Protein AF-A0A7C3Y073-F1 (afdb_monomer)

Structure (mmCIF, N/CA/C/O backbone):
data_AF-A0A7C3Y073-F1
#
_entry.id   AF-A0A7C3Y073-F1
#
loop_
_atom_site.group_PDB
_atom_site.id
_atom_site.type_symbol
_atom_site.label_atom_id
_atom_site.label_alt_id
_atom_site.label_comp_id
_atom_site.label_asym_id
_atom_site.label_entity_id
_atom_site.label_seq_id
_atom_site.pdbx_PDB_ins_code
_atom_site.Cartn_x
_atom_site.Cartn_y
_atom_site.Cartn_z
_atom_site.occupancy
_atom_site.B_iso_or_equiv
_atom_site.auth_seq_id
_atom_site.auth_comp_id
_atom_site.auth_asym_id
_atom_site.auth_atom_id
_atom_site.pdbx_PDB_model_num
ATOM 1 N N . MET A 1 1 ? 34.572 8.487 -66.839 1.00 44.69 1 MET A N 1
ATOM 2 C CA . MET A 1 1 ? 33.104 8.587 -66.979 1.00 44.69 1 MET A CA 1
ATOM 3 C C . MET A 1 1 ? 32.495 8.376 -65.604 1.00 44.69 1 MET A C 1
ATOM 5 O O . MET A 1 1 ? 32.329 7.238 -65.191 1.00 44.69 1 MET A O 1
ATOM 9 N N . GLY A 1 2 ? 32.302 9.459 -64.847 1.00 49.12 2 GLY A N 1
ATOM 10 C CA . GLY A 1 2 ? 31.655 9.394 -63.535 1.00 49.12 2 GLY A CA 1
ATOM 11 C C . GLY A 1 2 ? 30.155 9.231 -63.735 1.00 49.12 2 GLY A C 1
ATOM 12 O O . GLY A 1 2 ? 29.540 10.085 -64.368 1.00 49.12 2 GLY A O 1
ATOM 13 N N . GLY A 1 3 ? 29.597 8.110 -63.279 1.00 56.47 3 GLY A N 1
ATOM 14 C CA . GLY A 1 3 ? 28.157 7.874 -63.319 1.00 56.47 3 GLY A CA 1
ATOM 15 C C . GLY A 1 3 ? 27.442 8.903 -62.450 1.00 56.47 3 GLY A C 1
ATOM 16 O O . GLY A 1 3 ? 27.809 9.093 -61.291 1.00 56.47 3 GLY A O 1
ATOM 17 N N . PHE A 1 4 ? 26.455 9.588 -63.023 1.00 59.34 4 PHE A N 1
A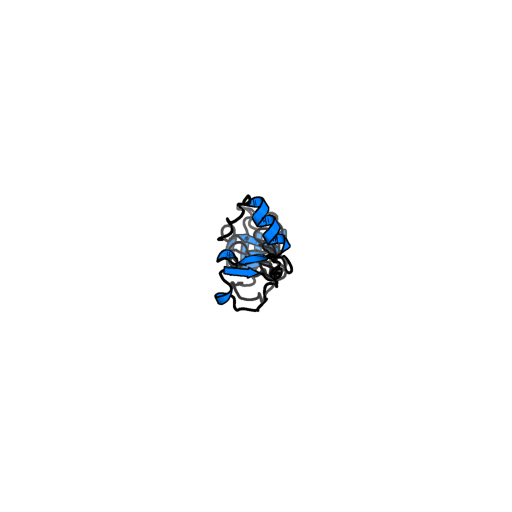TOM 18 C CA . PHE A 1 4 ? 25.535 10.411 -62.249 1.00 59.34 4 PHE A CA 1
ATOM 19 C C . PHE A 1 4 ? 24.793 9.507 -61.260 1.00 59.34 4 PHE A C 1
ATOM 21 O O . PHE A 1 4 ? 24.322 8.435 -61.634 1.00 59.34 4 PHE A O 1
ATOM 28 N N . LEU A 1 5 ? 24.724 9.924 -59.997 1.00 76.06 5 LEU A N 1
ATOM 29 C CA . LEU A 1 5 ? 23.909 9.247 -58.994 1.00 76.06 5 LEU A CA 1
ATOM 30 C C . LEU A 1 5 ? 22.434 9.396 -59.384 1.00 76.06 5 LEU A C 1
ATOM 32 O O . LEU A 1 5 ? 21.978 10.504 -59.669 1.00 76.06 5 LEU A O 1
ATOM 36 N N . GLU A 1 6 ? 21.706 8.282 -59.404 1.00 79.19 6 GLU A N 1
ATOM 37 C CA . GLU A 1 6 ? 20.264 8.272 -59.632 1.00 79.19 6 GLU A CA 1
ATOM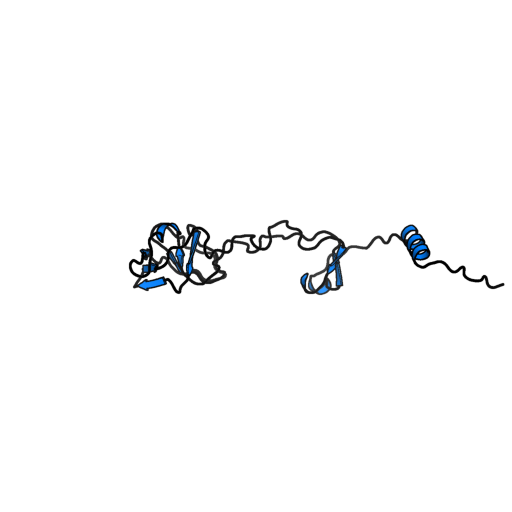 38 C C . GLU A 1 6 ? 19.563 8.803 -58.374 1.00 79.19 6 GLU A C 1
ATOM 40 O O . GLU A 1 6 ? 19.791 8.314 -57.264 1.00 79.19 6 GLU A O 1
ATOM 45 N N . VAL A 1 7 ? 18.764 9.859 -58.527 1.00 84.81 7 VAL A N 1
ATOM 46 C CA . VAL A 1 7 ? 18.056 10.487 -57.407 1.00 84.81 7 VAL A CA 1
ATOM 47 C C . VAL A 1 7 ? 16.739 9.752 -57.198 1.00 84.81 7 VAL A C 1
ATOM 49 O O . VAL A 1 7 ? 15.894 9.734 -58.088 1.00 84.81 7 VAL A O 1
ATOM 52 N N . VAL A 1 8 ? 16.561 9.182 -56.009 1.00 87.25 8 VAL A N 1
ATOM 53 C CA . VAL A 1 8 ? 15.325 8.509 -55.591 1.00 87.25 8 VAL A CA 1
ATOM 54 C C . VAL A 1 8 ? 14.570 9.344 -54.561 1.00 87.25 8 VAL A C 1
ATOM 56 O O . VAL A 1 8 ? 15.160 10.128 -53.813 1.00 87.25 8 VAL A O 1
ATOM 59 N N . GLU A 1 9 ? 13.252 9.168 -54.509 1.00 92.31 9 GLU A N 1
ATOM 60 C CA . GLU A 1 9 ? 12.404 9.799 -53.497 1.00 92.31 9 GLU A CA 1
ATOM 61 C C . GLU A 1 9 ? 12.692 9.192 -52.108 1.00 92.31 9 GLU A C 1
ATOM 63 O O . GLU A 1 9 ? 13.035 8.012 -51.982 1.00 92.31 9 GLU A O 1
ATOM 68 N N . LEU A 1 10 ? 12.571 9.986 -51.041 1.00 89.50 10 LEU A N 1
ATOM 69 C CA . LEU A 1 10 ? 12.950 9.571 -49.686 1.00 89.50 10 LEU A CA 1
ATOM 70 C C . LEU A 1 10 ? 12.174 8.328 -49.214 1.00 89.50 10 LEU A C 1
ATOM 72 O O . LEU A 1 10 ? 12.740 7.451 -48.557 1.00 89.50 10 LEU A O 1
ATOM 76 N N . GLY A 1 11 ? 10.889 8.223 -49.552 1.00 89.69 11 GLY A N 1
ATOM 77 C CA . GLY A 1 11 ? 10.058 7.060 -49.248 1.00 89.69 11 GLY A CA 1
ATOM 78 C C . GLY A 1 11 ? 10.440 5.810 -50.045 1.00 89.69 11 GLY A C 1
ATOM 79 O O . GLY A 1 11 ? 10.302 4.690 -49.544 1.00 89.69 11 GLY A O 1
ATOM 80 N N . GLU A 1 12 ? 10.949 5.966 -51.266 1.00 89.31 12 GLU A N 1
ATOM 81 C CA . GLU A 1 12 ? 11.513 4.867 -52.057 1.00 89.31 12 GLU A CA 1
ATOM 82 C C . GLU A 1 12 ? 12.836 4.372 -51.462 1.00 89.31 12 GLU A C 1
ATOM 84 O O . GLU A 1 12 ? 12.966 3.180 -51.172 1.00 89.31 12 GLU A O 1
ATOM 89 N N . MET A 1 13 ? 13.756 5.291 -51.152 1.00 87.25 13 MET A N 1
ATOM 90 C CA . MET A 1 13 ? 15.010 4.982 -50.456 1.00 87.25 13 MET A CA 1
ATOM 91 C C . MET A 1 13 ? 14.754 4.240 -49.139 1.00 87.25 13 MET A C 1
ATOM 93 O O . MET A 1 13 ? 15.399 3.230 -48.851 1.00 87.25 13 MET A O 1
ATOM 97 N N . ARG A 1 14 ? 13.795 4.713 -48.333 1.00 87.06 14 ARG A N 1
ATOM 98 C CA . ARG A 1 14 ? 13.471 4.105 -47.038 1.00 87.06 14 ARG A CA 1
ATOM 99 C C . ARG A 1 14 ? 12.973 2.667 -47.184 1.00 87.06 14 ARG A C 1
ATOM 101 O O . ARG A 1 14 ? 13.440 1.798 -46.454 1.00 87.06 14 ARG A O 1
ATOM 108 N N . ARG A 1 15 ? 12.078 2.399 -48.141 1.00 87.31 15 ARG A N 1
ATOM 109 C CA . ARG A 1 15 ? 11.571 1.040 -48.406 1.00 87.31 15 ARG A CA 1
ATOM 110 C C . ARG A 1 15 ? 12.672 0.103 -48.891 1.00 87.31 15 ARG A C 1
ATOM 112 O O . ARG A 1 15 ? 12.740 -1.036 -48.434 1.00 87.31 15 ARG A O 1
ATOM 119 N N . ALA A 1 16 ? 13.550 0.584 -49.771 1.00 86.62 16 ALA A N 1
ATOM 120 C CA . ALA A 1 16 ? 14.701 -0.188 -50.228 1.00 86.62 16 ALA A CA 1
ATOM 121 C C . ALA A 1 16 ? 15.632 -0.551 -49.055 1.00 86.62 16 ALA A C 1
ATOM 123 O O . ALA A 1 16 ? 16.019 -1.710 -48.908 1.00 86.62 16 ALA A O 1
ATOM 124 N N . LEU A 1 17 ? 15.925 0.406 -48.167 1.00 86.94 17 LEU A N 1
ATOM 125 C CA . LEU A 1 17 ? 16.748 0.171 -46.977 1.00 86.94 17 LEU A CA 1
ATOM 126 C C . LEU A 1 17 ? 16.098 -0.795 -45.979 1.00 86.94 17 LEU A C 1
ATOM 128 O O . LEU A 1 17 ? 16.776 -1.693 -45.486 1.00 86.94 17 LEU A O 1
ATOM 132 N N . GLU A 1 18 ? 14.798 -0.663 -45.710 1.00 85.38 18 GLU A N 1
ATOM 133 C CA . GLU A 1 18 ? 14.056 -1.578 -44.827 1.00 85.38 18 GLU A CA 1
ATOM 134 C C . GLU A 1 18 ? 14.021 -3.019 -45.379 1.00 85.38 18 GLU A C 1
ATOM 136 O O . GLU A 1 18 ? 14.014 -3.986 -44.612 1.00 85.38 18 GLU A O 1
ATOM 141 N N . GLY A 1 19 ? 14.051 -3.180 -46.708 1.00 83.75 19 GLY A N 1
ATOM 142 C CA . GLY A 1 19 ? 14.155 -4.481 -47.373 1.00 83.75 19 GLY A CA 1
ATOM 143 C C . GLY A 1 19 ? 15.547 -5.121 -47.292 1.00 83.75 19 GLY A C 1
ATOM 144 O O . GLY A 1 19 ? 15.648 -6.346 -47.221 1.00 83.75 19 GLY A O 1
ATOM 145 N N . LEU A 1 20 ? 16.607 -4.307 -47.270 1.00 87.31 20 LEU A N 1
ATOM 146 C CA . LEU A 1 20 ? 18.006 -4.754 -47.321 1.00 87.31 20 LEU A CA 1
ATOM 147 C C . LEU A 1 20 ? 18.656 -4.909 -45.940 1.00 87.31 20 LEU A C 1
ATOM 149 O O . LEU A 1 20 ? 19.562 -5.725 -45.773 1.00 87.31 20 LEU A O 1
ATOM 153 N N . TRP A 1 21 ? 18.216 -4.136 -44.946 1.00 82.50 21 TRP A N 1
ATOM 154 C CA . TRP A 1 21 ? 18.864 -4.055 -43.640 1.00 82.50 21 TRP A CA 1
ATOM 155 C C . TRP A 1 21 ? 17.918 -4.461 -42.508 1.00 82.50 21 TRP A C 1
ATOM 157 O O . TRP A 1 21 ? 17.026 -3.714 -42.107 1.00 82.50 21 TRP A O 1
ATOM 167 N N . ARG A 1 22 ? 18.153 -5.651 -41.940 1.00 80.06 22 ARG A N 1
ATOM 168 C CA . ARG A 1 22 ? 17.448 -6.163 -40.754 1.00 80.06 22 ARG A CA 1
ATOM 169 C C . ARG A 1 22 ? 18.434 -6.321 -39.597 1.00 80.06 22 ARG A C 1
ATOM 171 O O . ARG A 1 22 ? 19.025 -7.391 -39.449 1.00 80.06 22 ARG A O 1
ATOM 178 N N . PRO A 1 23 ? 18.662 -5.273 -38.791 1.00 78.06 23 PRO A N 1
ATOM 179 C CA . PRO A 1 23 ? 19.606 -5.365 -37.693 1.00 78.06 23 PRO A CA 1
ATOM 180 C C . PRO A 1 23 ? 19.063 -6.344 -36.651 1.00 78.06 23 PRO A C 1
ATOM 182 O O . PRO A 1 23 ? 17.917 -6.231 -36.222 1.00 78.06 23 PRO A O 1
ATOM 185 N N . VAL A 1 24 ? 19.897 -7.295 -36.232 1.00 81.56 24 VAL A N 1
ATOM 186 C CA . VAL A 1 24 ? 19.616 -8.149 -35.074 1.00 81.56 24 VAL A CA 1
ATOM 187 C C . VAL A 1 24 ? 20.281 -7.485 -33.870 1.00 81.56 24 VAL A C 1
ATOM 189 O O . VAL A 1 24 ? 21.507 -7.566 -33.737 1.00 81.56 24 VAL A O 1
ATOM 192 N N . PRO A 1 25 ? 19.528 -6.762 -33.023 1.00 82.69 25 PRO A N 1
ATOM 193 C CA . PRO A 1 25 ? 20.118 -6.091 -31.878 1.00 82.69 25 PRO A CA 1
ATOM 194 C C . PRO A 1 25 ? 20.694 -7.133 -30.920 1.00 82.69 25 PRO A C 1
ATOM 196 O O . PRO A 1 25 ? 20.045 -8.122 -30.577 1.00 82.69 25 PRO A O 1
ATOM 199 N N . ARG A 1 26 ? 21.931 -6.908 -30.476 1.00 89.12 26 ARG A N 1
ATOM 200 C CA . ARG A 1 26 ? 22.512 -7.696 -29.388 1.00 89.12 26 ARG A CA 1
ATOM 201 C C . ARG A 1 26 ? 21.836 -7.300 -28.083 1.00 89.12 26 ARG A C 1
ATOM 203 O O . ARG A 1 26 ? 21.628 -6.118 -27.823 1.00 89.12 26 ARG A O 1
ATOM 210 N N . THR A 1 27 ? 21.532 -8.290 -27.257 1.00 94.38 27 THR A N 1
ATOM 211 C CA . THR A 1 27 ? 20.962 -8.086 -25.925 1.00 94.38 27 THR A CA 1
ATOM 212 C C . THR A 1 27 ? 22.037 -8.289 -24.869 1.00 94.38 27 THR A C 1
ATOM 214 O O . THR A 1 27 ? 22.828 -9.227 -24.967 1.00 94.38 27 THR A O 1
ATOM 217 N N . CYS A 1 28 ? 22.038 -7.456 -23.839 1.00 93.56 28 CYS A N 1
ATOM 218 C CA . CYS A 1 28 ? 22.859 -7.637 -22.650 1.00 93.56 28 CYS A CA 1
ATOM 219 C C . CYS A 1 28 ? 22.033 -7.333 -21.399 1.00 93.56 28 CYS A C 1
ATOM 221 O O . CYS A 1 28 ? 21.049 -6.593 -21.456 1.00 93.56 28 CYS A O 1
ATOM 223 N N . GLU A 1 29 ? 22.436 -7.914 -20.272 1.00 95.75 29 GLU A N 1
ATOM 224 C CA . GLU A 1 29 ? 21.953 -7.492 -18.962 1.00 95.75 29 GLU A CA 1
ATOM 225 C C . GLU A 1 29 ? 22.880 -6.402 -18.427 1.00 95.75 29 GLU A C 1
ATOM 227 O O . GLU A 1 29 ? 24.104 -6.502 -18.519 1.00 95.75 29 GLU A O 1
ATOM 232 N N . VAL A 1 30 ? 22.284 -5.340 -17.897 1.00 95.31 30 VAL A N 1
ATOM 233 C CA . VAL A 1 30 ? 22.995 -4.195 -17.332 1.00 95.31 30 VAL A CA 1
ATOM 234 C C . VAL A 1 30 ? 22.372 -3.828 -15.991 1.00 95.31 30 VAL A C 1
ATOM 236 O O . VAL A 1 30 ? 21.188 -4.077 -15.759 1.00 95.31 30 VAL A O 1
ATOM 239 N N . ASN A 1 31 ? 23.153 -3.197 -15.116 1.00 95.62 31 ASN A N 1
ATOM 240 C CA . ASN A 1 31 ? 22.609 -2.567 -13.914 1.00 95.62 31 ASN 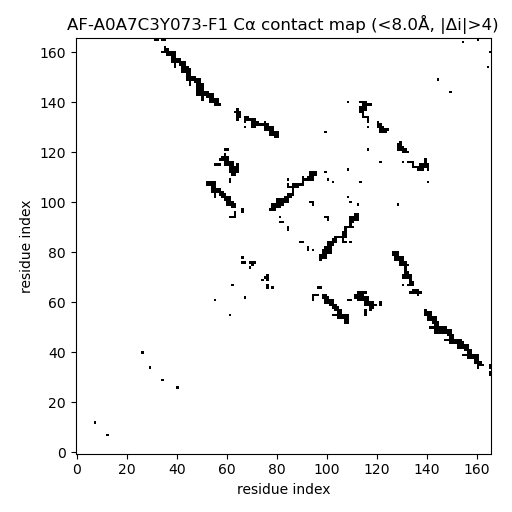A CA 1
ATOM 241 C C . ASN A 1 31 ? 21.716 -1.376 -14.292 1.00 95.62 31 ASN A C 1
ATOM 243 O O . ASN A 1 31 ? 21.948 -0.726 -15.313 1.00 95.62 31 ASN A O 1
ATOM 247 N N . LEU A 1 32 ? 20.753 -1.038 -13.428 1.00 94.19 32 LEU A N 1
ATOM 248 C CA . LEU A 1 32 ? 19.832 0.094 -13.621 1.00 94.19 32 LEU A CA 1
ATOM 249 C C . LEU A 1 32 ? 20.564 1.405 -13.957 1.00 94.19 32 LEU A C 1
ATOM 251 O O . LEU A 1 32 ? 20.146 2.112 -14.870 1.00 94.19 32 LEU A O 1
ATOM 255 N N . GLN A 1 33 ? 21.707 1.692 -13.315 1.00 93.94 33 GLN A N 1
ATOM 256 C CA . GLN A 1 33 ? 22.473 2.914 -13.605 1.00 93.94 33 GLN A CA 1
ATOM 257 C C . GLN A 1 33 ? 23.010 2.977 -15.047 1.00 93.94 33 GLN A C 1
ATOM 259 O O . GLN A 1 33 ? 23.199 4.065 -15.579 1.00 93.94 33 GLN A O 1
ATOM 264 N N . GLY A 1 34 ? 23.256 1.827 -15.682 1.00 95.38 34 GLY A N 1
ATOM 265 C CA . GLY A 1 34 ? 23.746 1.733 -17.060 1.00 95.38 34 GLY A CA 1
ATOM 266 C C . GLY A 1 34 ? 22.641 1.567 -18.104 1.00 95.38 34 GLY A C 1
ATOM 267 O O . GLY A 1 34 ? 22.943 1.435 -19.287 1.00 95.38 34 GLY A O 1
ATOM 268 N N . ALA A 1 35 ? 21.374 1.532 -17.687 1.00 95.88 35 ALA A N 1
ATOM 269 C CA . ALA A 1 35 ? 20.256 1.234 -18.574 1.00 95.88 35 ALA A CA 1
ATOM 270 C C . ALA A 1 35 ? 19.650 2.480 -19.246 1.00 95.88 35 ALA A C 1
ATOM 272 O O . ALA A 1 35 ? 18.940 2.352 -20.244 1.00 95.88 35 ALA A O 1
ATOM 273 N N . LEU A 1 36 ? 19.931 3.686 -18.739 1.00 97.12 36 LEU A N 1
ATOM 274 C CA . LEU A 1 36 ? 19.392 4.933 -19.285 1.00 97.12 36 LEU A CA 1
ATOM 275 C C . LEU A 1 36 ? 19.771 5.106 -20.767 1.00 97.12 36 LEU A C 1
ATOM 277 O O . LEU A 1 36 ? 20.939 5.061 -21.141 1.00 97.12 36 LEU A O 1
ATOM 281 N N . GLY A 1 37 ? 18.771 5.330 -21.618 1.00 95.94 37 GLY A N 1
ATOM 282 C CA . GLY A 1 37 ? 18.941 5.499 -23.060 1.00 95.94 37 GLY A CA 1
ATOM 283 C C . GLY A 1 37 ? 19.013 4.195 -23.861 1.00 95.94 37 GLY A C 1
ATOM 284 O O . GLY A 1 37 ? 18.863 4.259 -25.084 1.00 95.94 37 GLY A O 1
ATOM 285 N N . LEU A 1 38 ? 19.178 3.034 -23.212 1.00 96.38 38 LEU A N 1
ATOM 286 C CA . LEU A 1 38 ? 19.084 1.725 -23.867 1.00 96.38 38 LEU A CA 1
ATOM 287 C C . LEU A 1 38 ? 17.632 1.385 -24.219 1.00 96.38 38 LEU A C 1
ATOM 289 O O . LEU A 1 38 ? 16.695 2.058 -23.804 1.00 96.38 38 LEU A O 1
ATOM 293 N N . THR A 1 39 ? 17.437 0.326 -25.001 1.00 96.38 39 THR A N 1
ATOM 294 C CA . THR A 1 39 ? 16.107 -0.168 -25.380 1.00 96.38 39 THR A CA 1
ATOM 295 C C . THR A 1 39 ? 15.821 -1.492 -24.683 1.00 96.38 39 THR A C 1
ATOM 297 O O . THR A 1 39 ? 16.661 -2.390 -24.697 1.00 96.38 39 THR A O 1
ATOM 300 N N . ALA A 1 40 ? 14.637 -1.629 -24.084 1.00 96.69 40 ALA A N 1
ATOM 301 C CA . ALA A 1 40 ? 14.212 -2.858 -23.426 1.00 96.69 40 ALA A CA 1
ATOM 302 C C . ALA A 1 40 ? 14.175 -4.021 -24.431 1.00 96.69 40 ALA A C 1
ATOM 304 O O . ALA A 1 40 ? 13.415 -3.999 -25.398 1.00 96.69 40 ALA A O 1
ATOM 305 N N . ALA A 1 41 ? 14.981 -5.055 -24.190 1.00 95.88 41 ALA A N 1
ATOM 306 C CA . ALA A 1 41 ? 15.062 -6.222 -25.071 1.00 95.88 41 ALA A CA 1
ATOM 307 C C . ALA A 1 41 ? 13.817 -7.128 -25.001 1.00 95.88 41 ALA A C 1
ATOM 309 O O . ALA A 1 41 ? 13.535 -7.875 -25.933 1.00 95.88 41 ALA A O 1
ATOM 310 N N . ARG A 1 42 ? 13.081 -7.075 -23.887 1.00 95.12 42 ARG A N 1
ATOM 311 C CA . ARG A 1 42 ? 11.862 -7.849 -23.622 1.00 95.12 42 ARG A CA 1
ATOM 312 C C . ARG A 1 42 ? 10.925 -7.055 -22.719 1.00 95.12 42 ARG A C 1
ATOM 314 O O . ARG A 1 42 ? 11.349 -6.071 -22.114 1.00 95.12 42 ARG A O 1
ATOM 321 N N . ASP A 1 43 ? 9.694 -7.532 -22.579 1.00 97.75 43 ASP A N 1
ATOM 322 C CA . ASP A 1 43 ? 8.763 -7.008 -21.583 1.00 97.75 43 ASP A CA 1
ATOM 323 C C . ASP A 1 43 ? 9.335 -7.172 -20.168 1.00 97.75 43 ASP A C 1
ATOM 325 O O . ASP A 1 43 ? 9.714 -8.273 -19.752 1.00 97.75 43 ASP A O 1
ATOM 329 N N . ILE A 1 44 ? 9.367 -6.075 -19.417 1.00 96.69 44 ILE A N 1
ATOM 330 C CA . ILE A 1 44 ? 9.738 -6.044 -18.004 1.00 96.69 44 ILE A CA 1
ATOM 331 C C . ILE A 1 44 ? 8.449 -6.103 -17.196 1.00 96.69 44 ILE A C 1
ATOM 333 O O . ILE A 1 44 ? 7.588 -5.234 -17.323 1.00 96.69 44 ILE A O 1
ATOM 337 N N . LYS A 1 45 ? 8.311 -7.140 -16.369 1.00 97.69 45 LYS A N 1
ATOM 338 C CA . LYS A 1 45 ? 7.116 -7.380 -15.555 1.00 97.69 45 LYS A CA 1
ATOM 339 C C . LYS A 1 45 ? 7.359 -7.037 -14.092 1.00 97.69 45 LYS A C 1
ATOM 341 O O . LYS A 1 45 ? 8.455 -7.259 -13.581 1.00 97.69 45 LYS A O 1
ATOM 346 N N . ALA A 1 46 ? 6.324 -6.567 -13.407 1.00 97.81 46 ALA A N 1
ATOM 347 C CA . ALA A 1 46 ? 6.369 -6.275 -11.983 1.00 97.81 46 ALA A CA 1
ATOM 348 C C . ALA A 1 46 ? 6.643 -7.556 -11.168 1.00 97.81 46 ALA A C 1
ATOM 350 O O . ALA A 1 46 ? 5.868 -8.516 -11.259 1.00 97.81 46 ALA A O 1
ATOM 351 N N . PRO A 1 47 ? 7.710 -7.611 -10.350 1.00 96.94 47 PRO A N 1
ATOM 352 C CA . PRO A 1 47 ? 8.027 -8.810 -9.570 1.00 96.94 47 PRO A CA 1
ATOM 353 C C . PRO A 1 47 ? 7.120 -8.978 -8.339 1.00 96.94 47 PRO A C 1
ATOM 355 O O . PRO A 1 47 ? 6.991 -10.086 -7.807 1.00 96.94 47 PRO A O 1
ATOM 358 N N . ILE A 1 48 ? 6.484 -7.892 -7.895 1.00 97.44 48 ILE A N 1
ATOM 359 C CA . ILE A 1 48 ? 5.634 -7.803 -6.704 1.00 97.44 48 ILE A CA 1
ATOM 360 C C . ILE A 1 48 ? 4.418 -6.916 -6.983 1.00 97.44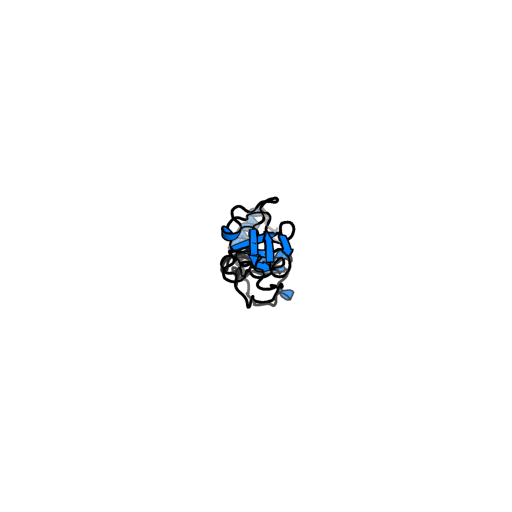 48 ILE A C 1
ATOM 362 O O . ILE A 1 48 ? 4.390 -6.188 -7.971 1.00 97.44 48 ILE A O 1
ATOM 366 N N . ASP A 1 49 ? 3.432 -6.969 -6.091 1.00 98.19 49 ASP A N 1
ATOM 367 C CA . ASP A 1 49 ? 2.352 -5.985 -6.056 1.00 98.19 49 ASP A CA 1
ATOM 368 C C . ASP A 1 49 ? 2.845 -4.663 -5.449 1.00 98.19 49 ASP A C 1
ATOM 370 O O . ASP A 1 49 ? 3.663 -4.671 -4.523 1.00 98.19 49 ASP A O 1
ATOM 374 N N . LEU A 1 50 ? 2.290 -3.544 -5.910 1.00 96.69 50 LEU A N 1
ATOM 375 C CA . LEU A 1 50 ? 2.482 -2.220 -5.330 1.00 96.69 50 LEU A CA 1
ATOM 376 C C . LEU A 1 50 ? 1.118 -1.603 -4.956 1.00 96.69 50 LEU A C 1
ATOM 378 O O . LEU A 1 50 ? 0.253 -1.484 -5.825 1.00 96.69 50 LEU A O 1
ATOM 382 N N . PRO A 1 51 ? 0.892 -1.241 -3.680 1.00 96.38 51 PRO A N 1
ATOM 383 C CA . PRO A 1 51 ? 1.707 -1.611 -2.520 1.00 96.38 51 PRO A CA 1
ATOM 384 C C . PRO A 1 51 ? 1.722 -3.142 -2.289 1.00 96.38 51 PRO A C 1
ATOM 386 O O . PRO A 1 51 ? 0.780 -3.833 -2.682 1.00 96.38 51 PRO A O 1
ATOM 389 N N . PRO A 1 52 ? 2.744 -3.699 -1.609 1.00 96.06 52 PRO A N 1
ATOM 390 C CA . PRO A 1 52 ? 2.886 -5.151 -1.412 1.00 96.06 52 PRO A CA 1
ATOM 391 C C . PRO A 1 52 ? 1.939 -5.743 -0.353 1.00 96.06 52 PRO A C 1
ATOM 393 O O . PRO A 1 52 ? 1.845 -6.961 -0.192 1.00 96.06 52 PRO A O 1
ATOM 396 N N . PHE A 1 53 ? 1.230 -4.898 0.391 1.00 96.25 53 PHE A N 1
ATOM 397 C CA . PHE A 1 53 ? 0.248 -5.268 1.407 1.00 96.25 53 PHE A CA 1
ATOM 398 C C . PHE A 1 53 ? -0.790 -4.154 1.557 1.00 96.25 53 PHE A C 1
ATOM 400 O O . PHE A 1 53 ? -0.551 -3.020 1.144 1.00 96.25 53 PHE A O 1
ATOM 407 N N . ASN A 1 54 ? -1.923 -4.470 2.188 1.00 97.62 54 ASN A N 1
ATOM 408 C CA . ASN A 1 54 ? -2.892 -3.452 2.584 1.00 97.62 54 ASN A CA 1
ATOM 409 C C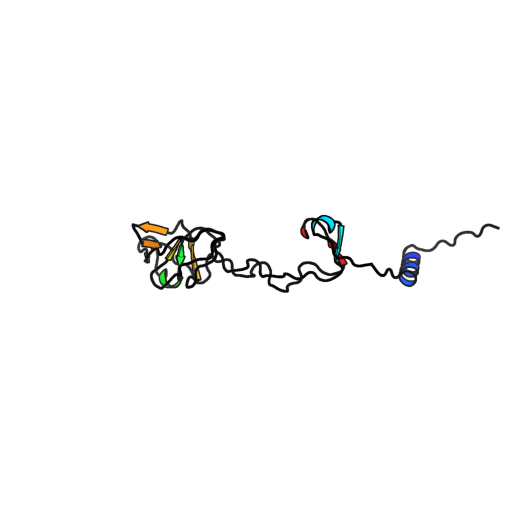 . ASN A 1 54 ? -2.242 -2.518 3.609 1.00 97.62 54 ASN A C 1
ATOM 411 O O . ASN A 1 54 ? -1.697 -2.993 4.612 1.00 97.62 54 ASN A O 1
ATOM 415 N N . ARG A 1 55 ? -2.301 -1.211 3.366 1.00 97.06 55 ARG A N 1
ATOM 416 C CA . ARG A 1 55 ? -1.703 -0.190 4.232 1.00 97.06 55 ARG A CA 1
ATOM 417 C C . ARG A 1 55 ? -2.702 0.908 4.566 1.00 97.06 55 ARG A C 1
ATOM 419 O O . ARG A 1 55 ? -3.616 1.162 3.784 1.00 97.06 55 ARG A O 1
ATOM 426 N N . ALA A 1 56 ? -2.506 1.559 5.704 1.00 97.94 56 ALA A N 1
ATOM 427 C CA . ALA A 1 56 ? -3.297 2.722 6.080 1.00 97.94 56 ALA A CA 1
ATOM 428 C C . ALA A 1 56 ? -3.060 3.875 5.091 1.00 97.94 56 ALA A C 1
ATOM 430 O O . ALA A 1 56 ? -1.911 4.179 4.747 1.00 97.94 56 ALA A O 1
ATOM 431 N N . ALA A 1 57 ? -4.143 4.501 4.632 1.00 97.69 57 ALA A N 1
ATOM 432 C CA . ALA A 1 57 ? -4.092 5.693 3.786 1.00 97.69 57 ALA A CA 1
ATOM 433 C C . ALA A 1 57 ? -3.904 6.983 4.604 1.00 97.69 57 ALA A C 1
ATOM 435 O O . ALA A 1 57 ? -3.396 7.962 4.067 1.00 97.69 57 ALA A O 1
ATOM 436 N N . TYR A 1 58 ? -4.270 6.955 5.890 1.00 97.94 58 TYR A N 1
ATOM 437 C CA . TYR A 1 58 ? -4.195 8.080 6.824 1.00 97.94 58 TYR A CA 1
ATOM 438 C C . TYR A 1 58 ? -3.693 7.631 8.200 1.00 97.94 58 TYR A C 1
ATOM 440 O O . TYR A 1 58 ? -3.726 6.442 8.529 1.00 97.94 58 TYR A O 1
ATOM 448 N N . ASP A 1 59 ? -3.270 8.598 9.011 1.00 98.06 59 ASP A N 1
ATOM 449 C CA . ASP A 1 59 ? -3.004 8.400 10.433 1.00 98.06 59 ASP A CA 1
ATOM 450 C C . ASP A 1 59 ? -4.322 8.222 11.193 1.00 98.06 59 ASP A C 1
ATOM 452 O O . ASP A 1 59 ? -5.294 8.944 10.959 1.00 98.06 59 ASP A O 1
ATOM 456 N N . GLY A 1 60 ? -4.357 7.284 12.137 1.00 98.00 60 GLY A N 1
ATOM 457 C CA . GLY A 1 60 ? -5.573 7.020 12.892 1.00 98.00 60 GLY A CA 1
ATOM 458 C C . GLY A 1 60 ? -5.551 5.712 13.661 1.00 98.00 60 GLY A C 1
ATOM 459 O O . GLY A 1 60 ? -4.518 5.298 14.191 1.00 98.00 60 GLY A O 1
ATOM 460 N N . ASP A 1 61 ? -6.705 5.057 13.720 1.00 98.44 61 ASP A N 1
ATOM 461 C CA . ASP A 1 61 ? -6.885 3.790 14.417 1.00 98.44 61 ASP A CA 1
ATOM 462 C C . ASP A 1 61 ? -7.453 2.732 13.463 1.00 98.44 61 ASP A C 1
ATOM 464 O O . ASP A 1 61 ? -8.515 2.901 12.863 1.00 98.44 61 ASP A O 1
ATOM 468 N N . ALA A 1 62 ? -6.720 1.628 13.311 1.00 98.44 62 ALA A N 1
ATOM 469 C CA . ALA A 1 62 ? -7.152 0.453 12.572 1.00 98.44 62 ALA A CA 1
ATOM 470 C C . ALA A 1 62 ? -8.218 -0.290 13.381 1.00 98.44 62 ALA A C 1
ATOM 472 O O . ALA A 1 62 ? -7.996 -0.654 14.543 1.00 98.44 62 ALA A O 1
ATOM 473 N N . VAL A 1 63 ? -9.360 -0.529 12.747 1.00 98.62 63 VAL A N 1
ATOM 474 C CA . VAL A 1 63 ? -10.571 -1.063 13.375 1.00 98.62 63 VAL A CA 1
ATOM 475 C C . VAL A 1 63 ? -11.178 -2.180 12.530 1.00 98.62 63 VAL A C 1
ATOM 477 O O . VAL A 1 63 ? -10.837 -2.361 11.359 1.00 98.62 63 VAL A O 1
ATOM 480 N N . LEU A 1 64 ? -12.109 -2.915 13.134 1.00 98.62 64 LEU A N 1
ATOM 481 C CA . LEU A 1 64 ? -13.181 -3.574 12.394 1.00 98.62 64 LEU A CA 1
ATOM 482 C C . LEU A 1 64 ? -14.266 -2.530 12.129 1.00 98.62 64 LEU A C 1
ATOM 484 O O . LEU A 1 64 ? -14.856 -2.016 13.075 1.00 98.62 64 LEU A O 1
ATOM 488 N N . ALA A 1 65 ? -14.554 -2.233 10.866 1.00 98.62 65 ALA A N 1
ATOM 489 C CA . ALA A 1 65 ? -15.510 -1.209 10.449 1.00 98.62 65 ALA A CA 1
ATOM 490 C C . ALA A 1 65 ? -16.866 -1.354 11.154 1.00 98.62 65 ALA A C 1
ATOM 492 O O . ALA A 1 65 ? -17.406 -0.382 11.680 1.00 98.62 65 ALA A O 1
ATOM 493 N N . ARG A 1 66 ? -17.365 -2.592 11.264 1.00 98.50 66 ARG A N 1
ATOM 494 C CA . ARG A 1 66 ? -18.635 -2.908 11.939 1.00 98.50 66 ARG A CA 1
ATOM 495 C C . ARG A 1 66 ? -18.696 -2.460 13.401 1.00 98.50 66 ARG A C 1
ATOM 497 O O . ARG A 1 66 ? -19.783 -2.193 13.897 1.00 98.50 66 ARG A O 1
ATOM 504 N N . ASP A 1 67 ? -17.553 -2.371 14.080 1.00 98.50 67 ASP A N 1
ATOM 505 C CA . ASP A 1 67 ? -17.494 -1.948 15.480 1.00 98.50 67 ASP A CA 1
ATOM 506 C C .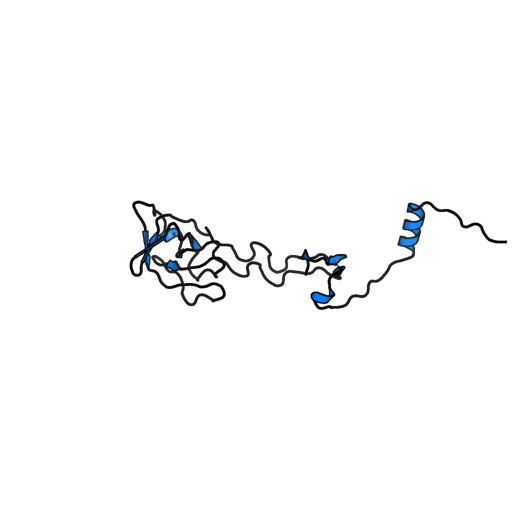 ASP A 1 67 ? -17.623 -0.423 15.611 1.00 98.50 67 ASP A C 1
ATOM 508 O O . ASP A 1 67 ? -17.741 0.084 16.717 1.00 98.50 67 ASP A O 1
ATOM 512 N N . THR A 1 68 ? -17.602 0.317 14.501 1.00 98.31 68 THR A N 1
ATOM 513 C CA . THR A 1 68 ? -17.808 1.773 14.473 1.00 98.31 68 THR A CA 1
ATOM 514 C C . THR A 1 68 ? -19.231 2.159 14.073 1.00 98.31 68 THR A C 1
ATOM 516 O O . THR A 1 68 ? -19.575 3.338 14.079 1.00 98.31 68 THR A O 1
ATOM 519 N N . PHE A 1 69 ? -20.076 1.194 13.701 1.00 98.06 69 PHE A N 1
ATOM 520 C CA . PHE A 1 69 ? -21.422 1.484 13.217 1.00 98.06 69 PHE A CA 1
ATOM 521 C C . PHE A 1 69 ? -22.276 2.120 14.317 1.00 98.06 69 PHE A C 1
ATOM 523 O O . PHE A 1 69 ? -22.349 1.617 15.436 1.00 98.06 69 PHE A O 1
ATOM 530 N N . GLY A 1 70 ? -22.925 3.235 13.978 1.00 95.94 70 GLY A N 1
ATOM 531 C CA . GLY A 1 70 ? -23.683 4.049 14.928 1.00 95.94 70 GLY A CA 1
ATOM 532 C C . GLY A 1 70 ? -22.846 5.060 15.718 1.00 95.94 70 GLY A C 1
ATOM 533 O O . GLY A 1 70 ? -23.418 5.762 16.541 1.00 95.94 70 GLY A O 1
ATOM 534 N N . ALA A 1 71 ? -21.533 5.154 15.477 1.00 97.00 71 ALA A N 1
ATOM 535 C CA . ALA A 1 71 ? -20.710 6.219 16.041 1.00 97.00 71 ALA A CA 1
ATOM 536 C C . ALA A 1 71 ? -21.037 7.577 15.404 1.00 97.00 71 ALA A C 1
ATOM 538 O O . ALA A 1 71 ? -20.987 7.720 14.178 1.00 97.00 71 ALA A O 1
ATOM 539 N N . ASP A 1 72 ? -21.282 8.569 16.255 1.00 95.56 72 ASP A N 1
ATOM 540 C CA . ASP A 1 72 ? -21.398 9.984 15.903 1.00 95.56 72 ASP A CA 1
ATOM 541 C C . ASP A 1 72 ? -20.711 10.867 16.973 1.00 95.56 72 ASP A C 1
ATOM 543 O O . ASP A 1 72 ? -20.161 10.359 17.957 1.00 95.56 72 ASP A O 1
ATOM 547 N N . GLU A 1 73 ? -20.701 12.188 16.771 1.00 94.00 73 GLU A N 1
ATOM 548 C CA . GLU A 1 73 ? -20.046 13.142 17.681 1.00 94.00 73 GLU A CA 1
ATOM 549 C C . GLU A 1 73 ? -20.634 13.139 19.103 1.00 94.00 73 GLU A C 1
ATOM 551 O O . GLU A 1 73 ? -19.889 13.301 20.072 1.00 94.00 73 GLU A O 1
ATOM 556 N N . GLU A 1 74 ? -21.945 12.935 19.250 1.00 95.88 74 GLU A N 1
ATOM 557 C CA . GLU A 1 74 ? -22.632 12.925 20.547 1.00 95.88 74 GLU A CA 1
ATOM 558 C C . GLU A 1 74 ? -22.599 11.537 21.202 1.00 95.88 74 GLU A C 1
ATOM 560 O O . GLU A 1 74 ? -22.602 11.416 22.432 1.00 95.88 74 GLU A O 1
ATOM 565 N N . LYS A 1 75 ? -22.543 10.477 20.388 1.00 96.25 75 LYS A N 1
ATOM 566 C CA . LYS A 1 75 ? -22.557 9.068 20.797 1.00 96.25 75 LYS A CA 1
ATOM 567 C C . LYS A 1 75 ? -21.333 8.333 20.245 1.00 96.25 75 LYS A C 1
ATOM 569 O O . LYS A 1 75 ? -21.459 7.484 19.358 1.00 96.25 75 LYS A O 1
ATOM 574 N N . PRO A 1 76 ? -20.132 8.601 20.790 1.00 97.56 76 PRO A N 1
ATOM 575 C CA . PRO A 1 76 ? -18.939 7.894 20.365 1.00 97.56 76 PRO A CA 1
ATOM 576 C C . PRO A 1 76 ? -18.985 6.423 20.771 1.00 97.56 76 PRO A C 1
ATOM 578 O O . PRO A 1 76 ? -19.347 6.079 21.903 1.00 97.56 76 PRO A O 1
ATOM 581 N N . VAL A 1 77 ? -18.504 5.553 19.887 1.00 98.12 77 VAL A N 1
ATOM 582 C CA . VAL A 1 77 ? -18.244 4.154 20.233 1.00 98.12 77 VAL A CA 1
ATOM 583 C C . VAL A 1 77 ? -16.875 4.040 20.896 1.00 98.12 77 VAL A C 1
ATOM 585 O O . VAL A 1 77 ? -15.918 4.712 20.514 1.00 98.12 77 VAL A O 1
ATOM 588 N N . ARG A 1 78 ? -16.773 3.182 21.914 1.00 98.19 78 ARG A N 1
ATOM 589 C CA . ARG A 1 78 ? -15.524 2.933 22.640 1.00 98.19 78 ARG A CA 1
ATOM 590 C C . ARG A 1 78 ? -14.862 1.663 22.142 1.00 98.19 78 ARG A C 1
ATOM 592 O O . ARG A 1 78 ? -15.478 0.601 22.165 1.00 98.19 78 ARG A O 1
ATOM 599 N N . LEU A 1 79 ? -13.593 1.763 21.762 1.00 98.44 79 LEU A N 1
ATOM 600 C CA . LEU A 1 79 ? -12.773 0.623 21.362 1.00 98.44 79 LEU A CA 1
ATOM 601 C C . LEU A 1 79 ? -11.534 0.532 22.244 1.00 98.44 79 LEU A C 1
ATOM 603 O O . LEU A 1 79 ? -10.848 1.524 22.478 1.00 98.44 79 LEU A O 1
ATOM 607 N N . LYS A 1 80 ? -11.191 -0.671 22.702 1.00 98.38 80 LYS A N 1
ATOM 608 C CA . LYS A 1 80 ? -9.980 -0.883 23.504 1.00 98.38 80 LYS A CA 1
ATOM 609 C C . LYS A 1 80 ? -8.723 -0.768 22.639 1.00 98.38 80 LYS A C 1
ATOM 611 O O . LYS A 1 80 ? -8.572 -1.527 21.679 1.00 98.38 80 LYS A O 1
ATOM 616 N N . LEU A 1 81 ? -7.788 0.100 23.022 1.00 97.56 81 LEU A N 1
ATOM 617 C CA . LEU A 1 81 ? -6.512 0.264 22.326 1.00 97.56 81 LEU A CA 1
ATOM 618 C C . LEU A 1 81 ? -5.578 -0.909 22.650 1.00 97.56 81 LEU A C 1
ATOM 620 O O . LEU A 1 81 ? -5.247 -1.172 23.806 1.00 97.56 81 LEU A O 1
ATOM 624 N N . ARG A 1 82 ? -5.165 -1.655 21.621 1.00 96.25 82 ARG A N 1
ATOM 625 C CA . ARG A 1 82 ? -4.306 -2.848 21.762 1.00 96.25 82 ARG A CA 1
ATOM 626 C C . ARG A 1 82 ? -2.818 -2.545 21.625 1.00 96.25 82 ARG A C 1
ATOM 628 O O . ARG A 1 82 ? -2.006 -3.371 22.034 1.00 96.25 82 ARG A O 1
ATOM 635 N N . GLY A 1 83 ? -2.470 -1.407 21.036 1.00 94.81 83 GLY A N 1
ATOM 636 C CA . GLY A 1 83 ? -1.095 -0.981 20.813 1.00 94.81 83 GLY A CA 1
ATOM 637 C C . GLY A 1 83 ? -0.965 -0.082 19.590 1.00 94.81 83 GLY A C 1
ATOM 638 O O . GLY A 1 83 ? -1.964 0.384 19.041 1.00 94.81 83 GLY A O 1
ATOM 639 N N . VAL A 1 84 ? 0.281 0.133 19.175 1.00 95.31 84 VAL A N 1
ATOM 640 C CA . VAL A 1 84 ? 0.664 1.047 18.093 1.00 95.31 84 VAL A CA 1
ATOM 641 C C . VAL A 1 84 ? 1.415 0.281 17.005 1.00 95.31 84 VAL A C 1
ATOM 643 O O . VAL A 1 84 ? 2.209 -0.615 17.299 1.00 95.31 84 VAL A O 1
ATOM 646 N N . ILE A 1 85 ? 1.162 0.631 15.747 1.00 95.31 85 ILE A N 1
ATOM 647 C CA . ILE A 1 85 ? 1.781 0.049 14.559 1.00 95.31 85 ILE A CA 1
ATOM 648 C C . ILE A 1 85 ? 2.487 1.161 13.788 1.00 95.31 85 ILE A C 1
ATOM 650 O O . ILE A 1 85 ? 1.847 2.019 13.178 1.00 95.31 85 ILE A O 1
ATOM 654 N N . SER A 1 86 ? 3.817 1.110 13.792 1.00 90.38 86 SER A N 1
ATOM 655 C CA . SER A 1 86 ? 4.659 2.056 13.061 1.00 90.38 86 SER A CA 1
ATOM 656 C C . SER A 1 86 ? 4.931 1.590 11.623 1.00 90.38 86 SER A C 1
ATOM 658 O O . SER A 1 86 ? 4.971 0.381 11.361 1.00 90.38 86 SER A O 1
ATOM 660 N N . PRO A 1 87 ? 5.183 2.519 10.682 1.00 90.75 87 PRO A N 1
ATOM 661 C CA . PRO A 1 87 ? 5.622 2.181 9.332 1.00 90.75 87 PRO A CA 1
ATOM 662 C C . PRO A 1 87 ? 6.902 1.336 9.338 1.00 90.75 87 PRO A C 1
ATOM 664 O O . PRO A 1 87 ? 7.746 1.459 10.223 1.00 90.75 87 PRO A O 1
ATOM 667 N N . GLY A 1 88 ? 7.039 0.446 8.354 1.00 89.50 88 GLY A N 1
ATOM 668 C CA . GLY A 1 88 ? 8.199 -0.446 8.221 1.00 89.50 88 GLY A CA 1
ATOM 669 C C . GLY A 1 88 ? 8.228 -1.642 9.183 1.00 89.50 88 GLY A C 1
ATOM 670 O O . GLY A 1 88 ? 9.019 -2.560 8.979 1.00 89.50 88 GLY A O 1
ATOM 671 N N . VAL A 1 89 ? 7.346 -1.697 10.188 1.00 88.25 89 VAL A N 1
ATOM 672 C CA . VAL A 1 89 ? 7.274 -2.806 11.149 1.00 88.25 89 VAL A CA 1
ATOM 673 C C . VAL A 1 89 ? 6.077 -3.701 10.834 1.00 88.25 89 VAL A C 1
ATOM 675 O O . VAL A 1 89 ? 4.956 -3.233 10.647 1.00 88.25 89 VAL A O 1
ATOM 678 N N . SER A 1 90 ? 6.293 -5.019 10.796 1.00 89.81 90 SER A N 1
ATOM 679 C CA . SER A 1 90 ? 5.174 -5.961 10.688 1.00 89.81 90 SER A CA 1
ATOM 680 C C . SER A 1 90 ? 4.371 -5.990 11.998 1.00 89.81 90 SER A C 1
ATOM 682 O O . SER A 1 90 ? 4.973 -6.174 13.062 1.00 89.81 90 SER A O 1
ATOM 684 N N . PRO A 1 91 ? 3.031 -5.847 11.953 1.00 90.75 91 PRO A N 1
ATOM 685 C CA . PRO A 1 91 ? 2.199 -5.878 13.150 1.00 90.75 91 PRO A CA 1
ATOM 686 C C . PRO A 1 91 ? 2.376 -7.191 13.922 1.00 90.75 91 PRO A C 1
ATOM 688 O O . PRO A 1 91 ? 2.197 -8.272 13.365 1.00 90.75 91 PRO A O 1
ATOM 691 N N . ARG A 1 92 ? 2.702 -7.098 15.217 1.00 90.94 92 ARG A N 1
ATOM 692 C CA . ARG A 1 92 ? 2.740 -8.254 16.142 1.00 90.94 92 ARG A CA 1
ATOM 693 C C . ARG A 1 92 ? 1.414 -8.468 16.874 1.00 90.94 92 ARG A C 1
ATOM 695 O O . ARG A 1 92 ? 1.247 -9.444 17.596 1.00 90.94 92 ARG A O 1
ATOM 702 N N . LEU A 1 93 ? 0.490 -7.528 16.705 1.00 92.62 93 LEU A N 1
ATOM 703 C CA . LEU A 1 93 ? -0.839 -7.524 17.292 1.00 92.62 93 LEU A CA 1
ATOM 704 C C . LEU A 1 93 ? -1.888 -7.551 16.180 1.00 92.62 93 LEU A C 1
ATOM 706 O O . LEU A 1 93 ? -1.650 -7.058 15.077 1.00 92.62 93 LEU A O 1
ATOM 710 N N . GLY A 1 94 ? -3.044 -8.127 16.493 1.00 93.75 94 GLY A N 1
ATOM 711 C CA . GLY A 1 94 ? -4.232 -8.099 15.649 1.00 93.75 94 GLY A CA 1
ATOM 712 C C . GLY A 1 94 ? -5.364 -7.325 16.308 1.00 93.75 94 GLY A C 1
ATOM 713 O O . GLY A 1 94 ? -5.395 -7.175 17.537 1.00 93.75 94 GLY A O 1
ATOM 714 N N . VAL A 1 95 ? -6.299 -6.879 15.480 1.00 97.62 95 VAL A N 1
ATOM 715 C CA . VAL A 1 95 ? -7.537 -6.223 15.898 1.00 97.62 95 VAL A CA 1
ATOM 716 C C . VAL A 1 95 ? -8.642 -7.278 15.984 1.00 97.62 95 VAL A C 1
ATOM 718 O O . VAL A 1 95 ? -8.803 -8.116 15.099 1.00 97.62 95 VAL A O 1
ATOM 721 N N . LYS A 1 96 ? -9.366 -7.279 17.102 1.00 97.50 96 LYS A N 1
ATOM 722 C CA . LYS A 1 96 ? -10.542 -8.120 17.377 1.00 97.50 96 LYS A CA 1
ATOM 723 C C . LYS A 1 96 ? -11.764 -7.232 17.617 1.00 97.50 96 LYS A C 1
ATOM 725 O O . LYS A 1 96 ? -11.607 -6.029 17.808 1.00 97.50 96 LYS A O 1
ATOM 730 N N . ALA A 1 97 ? -12.949 -7.837 17.665 1.00 98.00 97 ALA A N 1
ATOM 731 C CA . ALA A 1 97 ? -14.187 -7.117 17.954 1.00 98.00 97 ALA A CA 1
ATOM 732 C C . ALA A 1 97 ? -14.075 -6.272 19.244 1.00 98.00 97 ALA A C 1
ATOM 734 O O . ALA A 1 97 ? -13.573 -6.767 20.258 1.00 98.00 97 ALA A O 1
ATOM 735 N N . GLY A 1 98 ? -14.509 -5.013 19.191 1.00 97.94 98 GLY A N 1
ATOM 736 C CA . GLY A 1 98 ? -14.445 -4.040 20.287 1.00 97.94 98 GLY A CA 1
ATOM 737 C C . GLY A 1 98 ? -13.041 -3.495 20.577 1.00 97.94 98 GLY A C 1
ATOM 738 O O . GLY A 1 98 ? -12.797 -2.937 21.649 1.00 97.94 98 GLY A O 1
ATOM 739 N N . THR A 1 99 ? -12.081 -3.684 19.668 1.00 98.44 99 THR A N 1
ATOM 740 C CA . THR A 1 99 ? -10.694 -3.231 19.851 1.00 98.44 99 THR A CA 1
ATOM 741 C C . THR A 1 99 ? -10.191 -2.445 18.648 1.00 98.44 99 THR A C 1
ATOM 743 O O . THR A 1 99 ? -10.746 -2.537 17.557 1.00 98.44 99 THR A O 1
ATOM 746 N N . CYS A 1 100 ? -9.117 -1.689 18.842 1.00 98.38 100 CYS A N 1
ATOM 747 C CA . CYS A 1 100 ? -8.430 -0.971 17.778 1.00 98.38 100 CYS A CA 1
ATOM 748 C C . CYS A 1 100 ? -6.909 -1.016 17.972 1.00 98.38 100 CYS A C 1
ATOM 750 O O . CYS A 1 100 ? -6.400 -1.408 19.031 1.00 98.38 100 CYS A O 1
ATOM 752 N N . ALA A 1 101 ? -6.176 -0.618 16.938 1.00 97.81 101 ALA A N 1
ATOM 753 C CA . ALA A 1 101 ? -4.738 -0.408 17.001 1.00 97.81 101 ALA A CA 1
ATOM 754 C C . ALA A 1 101 ? -4.375 0.920 16.351 1.00 97.81 101 ALA A C 1
ATOM 756 O O . ALA A 1 101 ? -4.748 1.159 15.204 1.00 97.81 101 ALA A O 1
ATOM 757 N N . ARG A 1 102 ? -3.594 1.747 17.044 1.00 97.44 102 ARG A N 1
ATOM 758 C CA . ARG A 1 102 ? -3.117 2.999 16.468 1.00 97.44 102 ARG A CA 1
ATOM 759 C C . ARG A 1 102 ? -2.190 2.705 15.301 1.00 97.44 102 ARG A C 1
ATOM 761 O O . ARG A 1 102 ? -1.289 1.877 15.428 1.00 97.44 102 ARG A O 1
ATOM 768 N N . ILE A 1 103 ? -2.401 3.378 14.182 1.00 97.81 103 ILE A N 1
ATOM 769 C CA . ILE A 1 103 ? -1.671 3.143 12.943 1.00 97.81 103 ILE A CA 1
ATOM 770 C C . ILE A 1 103 ? -1.322 4.469 12.268 1.00 97.81 103 ILE A C 1
ATOM 772 O O . ILE A 1 103 ? -2.117 5.407 12.261 1.00 97.81 103 ILE A O 1
ATOM 776 N N . SER A 1 104 ? -0.118 4.549 11.707 1.00 97.19 104 SER A N 1
ATOM 777 C CA . SER A 1 104 ? 0.305 5.686 10.883 1.00 97.19 104 SER A CA 1
ATOM 778 C C . SER A 1 104 ? 0.157 5.384 9.394 1.00 97.19 104 SER A C 1
ATOM 780 O O . SER A 1 104 ? 0.176 4.229 8.962 1.00 97.19 104 SER A O 1
ATOM 782 N N . THR A 1 105 ? 0.086 6.440 8.598 1.00 97.00 105 THR A N 1
ATOM 783 C CA . THR A 1 105 ? 0.032 6.415 7.141 1.00 97.00 105 THR A CA 1
ATOM 784 C C . THR A 1 105 ? 1.136 5.529 6.570 1.00 97.00 105 THR A C 1
ATOM 786 O O . THR A 1 105 ? 2.303 5.599 6.957 1.00 97.00 105 THR A O 1
ATOM 789 N N . GLY A 1 106 ? 0.761 4.653 5.640 1.00 96.00 106 GLY A N 1
ATOM 790 C CA . GLY A 1 106 ? 1.674 3.714 4.996 1.00 96.00 106 GLY A CA 1
ATOM 791 C C . GLY A 1 106 ? 2.034 2.478 5.824 1.00 96.00 106 GLY A C 1
ATOM 792 O O . GLY A 1 106 ? 2.598 1.535 5.264 1.00 96.00 106 GLY A O 1
ATOM 793 N N . ALA A 1 107 ? 1.679 2.416 7.111 1.00 97.19 107 ALA A N 1
ATOM 794 C CA . ALA A 1 107 ? 1.888 1.216 7.910 1.00 97.19 107 ALA A CA 1
ATOM 795 C C . ALA A 1 107 ? 0.963 0.074 7.459 1.00 97.19 107 ALA A C 1
ATOM 797 O O . ALA A 1 107 ? -0.153 0.284 6.978 1.00 97.19 107 ALA A O 1
ATOM 798 N N . LYS A 1 108 ? 1.451 -1.161 7.602 1.00 97.44 108 LYS A N 1
ATOM 799 C CA . LYS A 1 108 ? 0.730 -2.376 7.212 1.00 97.44 108 LYS A CA 1
ATOM 800 C C . LYS A 1 108 ? -0.489 -2.582 8.110 1.00 97.44 108 LYS A C 1
ATOM 802 O O . LYS A 1 108 ? -0.361 -2.555 9.332 1.00 97.44 108 LYS A O 1
ATOM 807 N N . MET A 1 109 ? -1.641 -2.866 7.505 1.00 97.88 109 MET A N 1
ATOM 808 C CA . MET A 1 109 ? -2.862 -3.176 8.249 1.00 97.88 109 MET A CA 1
ATOM 809 C C . MET A 1 109 ? -2.654 -4.414 9.140 1.00 97.88 109 MET A C 1
ATOM 811 O O . MET A 1 109 ? -2.145 -5.434 8.651 1.00 97.88 109 MET A O 1
ATOM 815 N N . PRO A 1 110 ? -3.024 -4.360 10.434 1.00 97.56 110 PRO A N 1
ATOM 816 C CA . PRO A 1 110 ? -2.951 -5.519 11.311 1.00 97.56 110 PRO A CA 1
ATOM 817 C C . PRO A 1 110 ? -3.985 -6.575 10.914 1.00 97.56 110 PRO A C 1
ATOM 819 O O . PRO A 1 110 ? -5.051 -6.239 10.393 1.00 97.56 110 PRO A O 1
ATOM 822 N N . PRO A 1 111 ? -3.721 -7.859 11.202 1.00 96.88 111 PRO A N 1
ATOM 823 C CA . PRO A 1 111 ? -4.709 -8.904 10.987 1.00 96.88 111 PRO A CA 1
ATOM 824 C C . PRO A 1 111 ? -5.990 -8.606 11.777 1.00 96.88 111 PRO A C 1
ATOM 826 O O . PRO A 1 111 ? -5.934 -8.226 12.948 1.00 96.88 111 PRO A O 1
ATOM 829 N N . GLY A 1 112 ? -7.133 -8.796 11.121 1.00 96.62 112 GLY A N 1
ATOM 830 C CA . GLY A 1 112 ? -8.464 -8.575 11.687 1.00 96.62 112 GLY A CA 1
ATOM 831 C C . GLY A 1 112 ? -9.025 -7.166 11.491 1.00 96.62 112 GLY A C 1
ATOM 832 O O . GLY A 1 112 ? -10.238 -7.029 11.541 1.00 96.62 112 GLY A O 1
ATOM 833 N N . ALA A 1 113 ? -8.198 -6.153 11.209 1.00 98.12 113 ALA A N 1
ATOM 834 C CA . ALA A 1 113 ? -8.694 -4.831 10.827 1.00 98.12 113 ALA A CA 1
ATOM 835 C C . ALA A 1 113 ? -9.032 -4.778 9.333 1.00 98.12 113 ALA A C 1
ATOM 837 O O . ALA A 1 113 ? -8.308 -5.339 8.505 1.00 98.12 113 ALA A O 1
ATOM 838 N N . ASP A 1 114 ? -10.094 -4.058 8.992 1.00 98.25 114 ASP A N 1
ATOM 839 C CA . ASP A 1 114 ? -10.557 -3.869 7.616 1.00 98.25 114 ASP A CA 1
ATOM 840 C C . ASP A 1 114 ? -10.776 -2.394 7.240 1.00 98.25 114 ASP A C 1
ATOM 842 O O . ASP A 1 114 ? -10.984 -2.112 6.062 1.00 98.25 114 ASP A O 1
ATOM 846 N N . ALA A 1 115 ? -10.660 -1.459 8.187 1.00 98.69 115 ALA A N 1
ATOM 847 C CA . ALA A 1 115 ? -10.762 -0.021 7.950 1.00 98.69 115 ALA A CA 1
ATOM 848 C C . ALA A 1 115 ? -9.854 0.779 8.897 1.00 98.69 115 ALA A C 1
ATOM 850 O O . ALA A 1 115 ? -9.338 0.250 9.889 1.00 98.69 115 ALA A O 1
ATOM 851 N N . VAL A 1 116 ? -9.670 2.065 8.593 1.00 98.69 116 VAL A N 1
ATOM 852 C CA . VAL A 1 116 ? -8.988 3.029 9.470 1.00 98.69 116 VAL A CA 1
ATOM 853 C C . VAL A 1 116 ? -9.912 4.214 9.733 1.00 98.69 116 VAL A C 1
ATOM 855 O O . VAL A 1 116 ? -10.397 4.845 8.795 1.00 98.69 116 VAL A O 1
ATOM 858 N N . VAL A 1 117 ? -10.138 4.541 11.003 1.00 98.56 117 VAL A N 1
ATOM 859 C CA . VAL A 1 117 ? -10.763 5.813 11.395 1.00 98.56 117 VAL A CA 1
ATOM 860 C C . VAL A 1 117 ? -9.661 6.856 11.482 1.00 98.56 117 VAL A C 1
ATOM 862 O O . VAL A 1 117 ? -8.667 6.621 12.167 1.00 98.56 117 VAL A O 1
ATOM 865 N N . MET A 1 118 ? -9.812 7.984 10.786 1.00 98.44 118 MET A N 1
ATOM 866 C CA . MET A 1 118 ? -8.810 9.052 10.820 1.00 98.44 118 MET A CA 1
ATOM 867 C C . MET A 1 118 ? -8.680 9.631 12.233 1.00 98.44 118 MET A C 1
ATOM 869 O O . MET A 1 118 ? -9.667 9.725 12.969 1.00 98.44 118 MET A O 1
ATOM 873 N N . ARG A 1 119 ? -7.463 10.035 12.602 1.00 97.56 119 ARG A N 1
ATOM 874 C CA . ARG A 1 119 ? -7.128 10.518 13.947 1.00 97.56 119 ARG A CA 1
ATOM 875 C C . ARG A 1 119 ? -8.013 11.676 14.413 1.00 97.56 119 ARG A C 1
ATOM 877 O O . ARG A 1 119 ? -8.276 11.780 15.605 1.00 97.56 119 ARG A O 1
ATOM 884 N N . GLU A 1 120 ? -8.484 12.521 13.502 1.00 97.50 120 GLU A N 1
ATOM 885 C CA . GLU A 1 120 ? -9.335 13.678 13.797 1.00 97.50 120 GLU A CA 1
ATOM 886 C C . GLU A 1 120 ? -10.702 13.276 14.375 1.00 97.50 120 GLU A C 1
ATOM 888 O O . GLU A 1 120 ? -11.305 14.057 15.105 1.00 97.50 120 GLU A O 1
ATOM 893 N N . TYR A 1 121 ? -11.168 12.051 14.105 1.00 97.88 121 TYR A N 1
ATOM 894 C CA . TYR A 1 121 ? -12.425 11.501 14.634 1.00 97.88 121 TYR A CA 1
ATOM 895 C C . TYR A 1 121 ? -12.219 10.567 15.834 1.00 97.88 121 TYR A C 1
ATOM 897 O O . TYR A 1 121 ? -13.157 9.886 16.263 1.00 97.88 121 TYR A O 1
ATOM 905 N N . CYS A 1 122 ? -10.997 10.521 16.368 1.00 96.94 122 CYS A N 1
ATOM 906 C CA . CYS A 1 122 ? -10.608 9.671 17.482 1.00 96.94 122 CYS A CA 1
ATOM 907 C C . CYS A 1 122 ? -10.139 10.513 18.673 1.00 96.94 122 CYS A C 1
ATOM 909 O O . CYS A 1 122 ? -9.308 11.408 18.538 1.00 96.94 122 CYS A O 1
ATOM 911 N N . ALA A 1 123 ? -10.596 10.167 19.876 1.00 96.56 123 ALA A N 1
ATOM 912 C CA . ALA A 1 123 ? -10.057 10.711 21.122 1.00 96.56 123 ALA A CA 1
ATOM 913 C C . ALA A 1 123 ? -9.608 9.580 22.048 1.00 96.56 123 ALA A C 1
ATOM 915 O O . ALA A 1 123 ? -10.371 8.661 22.333 1.00 96.56 123 ALA A O 1
ATOM 916 N N . GLU A 1 124 ? -8.371 9.636 22.533 1.00 95.06 124 GLU A N 1
ATOM 917 C CA . GLU A 1 124 ? -7.853 8.640 23.470 1.00 95.06 124 GLU A CA 1
ATOM 918 C C . GLU A 1 124 ? -8.236 8.990 24.910 1.00 95.06 124 GLU A C 1
ATOM 920 O O . GLU A 1 124 ? -8.028 10.112 25.373 1.00 95.06 124 GLU A O 1
ATOM 925 N N . VAL A 1 125 ? -8.786 8.013 25.629 1.00 94.44 125 VAL A N 1
ATOM 926 C CA . VAL A 1 125 ? -9.131 8.121 27.047 1.00 94.44 125 VAL A CA 1
ATOM 927 C C . VAL A 1 125 ? -8.611 6.877 27.764 1.00 94.44 125 VAL A C 1
ATOM 929 O O . VAL A 1 125 ? -9.179 5.790 27.661 1.00 94.44 125 VAL A O 1
ATOM 932 N N . LYS A 1 126 ? -7.528 7.037 28.534 1.00 91.69 126 LYS A N 1
ATOM 933 C CA . LYS A 1 126 ? -6.822 5.939 29.221 1.00 91.69 126 LYS A CA 1
ATOM 934 C C . LYS A 1 126 ? -6.336 4.868 28.229 1.00 91.69 126 LYS A C 1
ATOM 936 O O . LYS A 1 126 ? -5.378 5.108 27.520 1.00 91.69 126 LYS A O 1
ATOM 941 N N . ASN A 1 127 ? -6.991 3.706 28.188 1.00 92.81 127 ASN A N 1
ATOM 942 C CA . ASN A 1 127 ? -6.655 2.576 27.308 1.00 92.81 127 ASN A CA 1
ATOM 943 C C . ASN A 1 127 ? -7.750 2.324 26.254 1.00 92.81 127 ASN A C 1
ATOM 945 O O . ASN A 1 127 ? -7.861 1.221 25.711 1.00 92.81 127 ASN A O 1
ATOM 949 N N . GLU A 1 128 ? -8.599 3.320 26.006 1.00 96.94 128 GLU A N 1
ATOM 950 C CA . GLU A 1 128 ? -9.694 3.270 25.042 1.00 96.94 128 GLU A CA 1
ATOM 951 C C . GLU A 1 128 ? -9.577 4.420 24.042 1.00 96.94 128 GLU A C 1
ATOM 953 O O . GLU A 1 128 ? -9.036 5.484 24.343 1.00 96.94 128 GLU A O 1
ATOM 958 N N . VAL A 1 129 ? -10.127 4.201 22.854 1.00 98.00 129 VAL A N 1
ATOM 959 C CA . VAL A 1 129 ? -10.328 5.217 21.827 1.00 98.00 129 VAL A CA 1
ATOM 960 C C . VAL A 1 129 ? -11.826 5.426 21.663 1.00 98.00 129 VAL A C 1
ATOM 962 O O . VAL A 1 129 ? -12.578 4.473 21.457 1.00 98.00 129 VAL A O 1
ATOM 965 N N . LEU A 1 130 ? -12.247 6.681 21.773 1.00 98.25 130 LEU A N 1
ATOM 966 C CA . LEU A 1 130 ? -13.580 7.146 21.430 1.00 98.25 130 LEU A CA 1
ATOM 967 C C . LEU A 1 130 ? -13.604 7.455 19.936 1.00 98.25 130 LEU A C 1
ATOM 969 O O . LEU A 1 130 ? -12.935 8.389 19.496 1.00 98.25 130 LEU A O 1
ATOM 973 N N . VAL A 1 131 ? -14.365 6.675 19.180 1.00 98.31 131 VAL A N 1
ATOM 974 C CA . VAL A 1 131 ? -14.591 6.864 17.747 1.00 98.31 131 VAL A CA 1
ATOM 975 C C . VAL A 1 131 ? -15.881 7.647 17.562 1.00 98.31 131 VAL A C 1
ATOM 977 O O . VAL A 1 131 ? -16.932 7.205 18.022 1.00 98.31 131 VAL A O 1
ATOM 980 N N . ARG A 1 132 ? -15.798 8.792 16.884 1.00 98.12 132 ARG A N 1
ATOM 981 C CA . ARG A 1 132 ? -16.924 9.719 16.657 1.00 98.12 132 ARG A CA 1
ATOM 982 C C . ARG A 1 132 ? -17.483 9.692 15.241 1.00 98.12 132 ARG A C 1
ATOM 984 O O . ARG A 1 132 ? -18.436 10.395 14.930 1.00 98.12 132 ARG A O 1
ATOM 991 N N . ARG A 1 133 ? -16.880 8.892 14.364 1.00 97.62 133 ARG A N 1
ATOM 992 C CA . ARG A 1 133 ? -17.328 8.719 12.986 1.00 97.62 133 ARG A CA 1
ATOM 993 C C . ARG A 1 133 ? -17.243 7.254 12.607 1.00 97.62 133 ARG A C 1
ATOM 995 O O . ARG A 1 133 ? -16.172 6.653 12.695 1.00 97.62 133 ARG A O 1
ATOM 1002 N N . ALA A 1 134 ? -18.363 6.699 12.162 1.00 98.00 134 ALA A N 1
ATOM 1003 C CA . ALA A 1 134 ? -18.374 5.381 11.550 1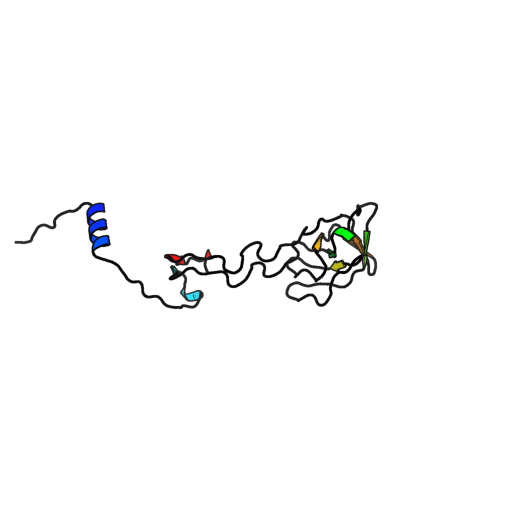.00 98.00 134 ALA A CA 1
ATOM 1004 C C . ALA A 1 134 ? -17.539 5.369 10.258 1.00 98.00 134 ALA A C 1
ATOM 1006 O O . ALA A 1 134 ? -17.478 6.366 9.536 1.00 98.00 134 ALA A O 1
ATOM 1007 N N . VAL A 1 135 ? -16.925 4.227 9.956 1.00 98.50 135 VAL A N 1
ATOM 1008 C CA . VAL A 1 135 ? -16.205 3.987 8.698 1.00 98.50 135 VAL A CA 1
ATOM 1009 C C . VAL A 1 135 ? -16.719 2.726 8.021 1.00 98.50 135 VAL A C 1
ATOM 1011 O O . VAL A 1 135 ? -17.120 1.768 8.687 1.00 98.50 135 VAL A O 1
ATOM 1014 N N . ALA A 1 136 ? -16.712 2.712 6.691 1.00 98.44 136 ALA A N 1
ATOM 1015 C CA . ALA A 1 136 ? -17.107 1.546 5.908 1.00 98.44 136 ALA A CA 1
ATOM 1016 C C . ALA A 1 136 ? -15.960 0.515 5.797 1.00 98.44 136 ALA A C 1
ATOM 1018 O O . ALA A 1 136 ? -14.784 0.880 5.883 1.00 98.44 136 ALA A O 1
ATOM 1019 N N . PRO A 1 137 ? -16.254 -0.777 5.547 1.00 98.44 137 PRO A N 1
ATOM 1020 C CA . PRO A 1 137 ? -15.215 -1.765 5.262 1.00 98.44 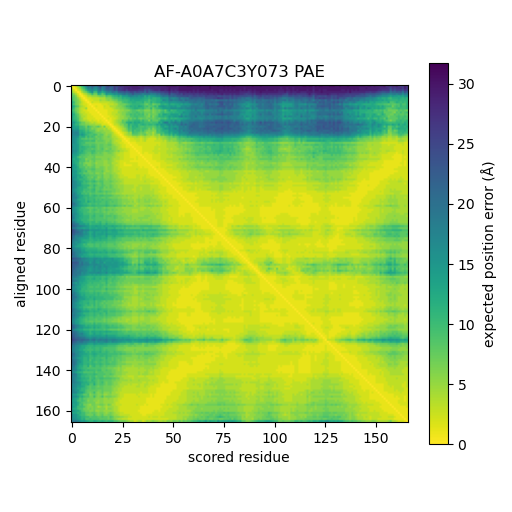137 PRO A CA 1
ATOM 1021 C C . PRO A 1 137 ? -14.330 -1.339 4.081 1.00 98.44 137 PRO A C 1
ATOM 1023 O O . PRO A 1 137 ? -14.819 -1.049 2.989 1.00 98.44 137 PRO A O 1
ATOM 1026 N N . GLY A 1 138 ? -13.014 -1.332 4.286 1.00 98.12 138 GLY A N 1
ATOM 1027 C CA . GLY A 1 138 ? -12.023 -0.895 3.301 1.00 98.12 138 GLY A CA 1
ATOM 1028 C C . GLY A 1 138 ? -11.798 0.617 3.232 1.00 98.12 138 GLY A C 1
ATOM 1029 O O . GLY A 1 138 ? -10.931 1.049 2.471 1.00 98.12 138 GLY A O 1
ATOM 1030 N N . GLU A 1 139 ? -12.532 1.422 4.001 1.00 98.62 139 GLU A N 1
ATOM 1031 C CA . GLU A 1 139 ? -12.325 2.869 4.047 1.00 98.62 139 GLU A CA 1
ATOM 1032 C C . GLU A 1 139 ? -10.945 3.197 4.629 1.00 98.62 139 GLU A C 1
ATOM 1034 O O . GLU A 1 139 ? -10.490 2.579 5.596 1.00 98.62 139 GLU A O 1
ATOM 1039 N N . ASN A 1 140 ? -10.269 4.177 4.022 1.00 98.50 140 ASN A N 1
ATOM 1040 C CA . ASN A 1 140 ? -8.931 4.627 4.413 1.00 98.50 140 ASN A CA 1
ATOM 1041 C C . ASN A 1 140 ? -7.860 3.517 4.380 1.00 98.50 140 ASN A C 1
ATOM 1043 O O . ASN A 1 140 ? -6.831 3.613 5.052 1.00 98.50 140 ASN A O 1
ATOM 1047 N N . VAL A 1 141 ? -8.069 2.479 3.561 1.00 98.44 141 VAL A N 1
ATOM 1048 C CA . VAL A 1 141 ? -7.101 1.404 3.313 1.00 98.44 141 VAL A CA 1
ATOM 1049 C C . VAL A 1 141 ? -6.683 1.401 1.845 1.00 98.44 141 VAL A C 1
ATOM 1051 O O . VAL A 1 141 ? -7.484 1.132 0.950 1.00 98.44 141 VAL A O 1
ATOM 1054 N N . THR A 1 142 ? -5.393 1.610 1.582 1.00 98.12 142 THR A N 1
ATOM 1055 C CA . THR A 1 142 ? -4.815 1.355 0.258 1.00 98.12 142 THR A CA 1
ATOM 1056 C C . THR A 1 142 ? -4.589 -0.147 0.111 1.00 98.12 142 THR A C 1
ATOM 1058 O O . THR A 1 142 ? -3.794 -0.743 0.848 1.00 98.12 142 THR A O 1
ATOM 1061 N N . LYS A 1 143 ? -5.317 -0.779 -0.814 1.00 97.69 143 LYS A N 1
ATOM 1062 C CA . LY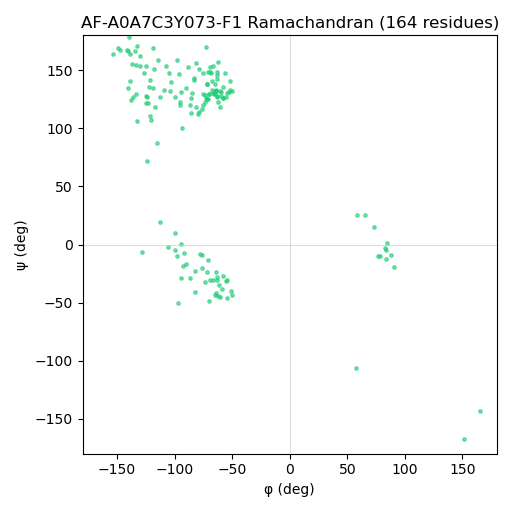S A 1 143 ? -5.267 -2.231 -1.029 1.00 97.69 143 LYS A CA 1
ATOM 1063 C C . LYS A 1 143 ? -3.949 -2.654 -1.675 1.00 97.69 143 LYS A C 1
ATOM 1065 O O . LYS A 1 143 ? -3.382 -1.937 -2.491 1.00 97.69 143 LYS A O 1
ATOM 1070 N N . ARG A 1 144 ? -3.493 -3.862 -1.343 1.00 97.81 144 ARG A N 1
ATOM 1071 C CA . ARG A 1 144 ? -2.371 -4.519 -2.019 1.00 97.81 144 ARG A CA 1
ATOM 1072 C C . ARG A 1 144 ? -2.603 -4.539 -3.532 1.00 97.81 144 ARG A C 1
ATOM 1074 O O . ARG A 1 144 ? -3.664 -4.974 -3.977 1.00 97.81 144 ARG A O 1
ATOM 1081 N N . GLY A 1 145 ? -1.597 -4.123 -4.294 1.00 97.56 145 GLY A N 1
ATOM 1082 C CA . GLY A 1 145 ? -1.642 -4.132 -5.756 1.00 97.56 145 GLY A CA 1
ATOM 1083 C C . GLY A 1 145 ? -2.678 -3.184 -6.358 1.00 97.56 145 GLY A C 1
ATOM 1084 O O . GLY A 1 145 ? -3.194 -3.473 -7.437 1.00 97.56 145 GLY A O 1
ATOM 1085 N N . SER A 1 146 ? -3.047 -2.111 -5.646 1.00 97.00 146 SER A N 1
ATOM 1086 C CA . SER A 1 146 ? -3.910 -1.058 -6.192 1.00 97.00 146 SER A CA 1
ATOM 1087 C C . SER A 1 146 ? -3.239 -0.272 -7.312 1.00 97.00 146 SER A C 1
ATOM 1089 O O . SER A 1 146 ? -3.942 0.194 -8.201 1.00 97.00 146 SER A O 1
ATOM 1091 N N . ASP A 1 147 ? -1.912 -0.137 -7.259 1.00 96.00 147 ASP A N 1
ATOM 1092 C CA . ASP A 1 147 ? -1.150 0.694 -8.189 1.00 96.00 147 ASP A CA 1
ATOM 1093 C C . ASP A 1 147 ? -0.591 -0.179 -9.315 1.00 96.00 147 ASP A C 1
ATOM 1095 O O . ASP A 1 147 ? -0.769 0.126 -10.487 1.00 96.00 147 ASP A O 1
ATOM 1099 N N . ILE A 1 148 ? 0.062 -1.287 -8.948 1.00 97.69 148 ILE A N 1
ATOM 1100 C CA . ILE A 1 148 ? 0.662 -2.254 -9.876 1.00 97.69 148 ILE A CA 1
ATOM 1101 C C . ILE A 1 148 ? 0.413 -3.657 -9.340 1.00 97.69 148 ILE A C 1
ATOM 1103 O O . ILE A 1 148 ? 0.664 -3.928 -8.160 1.00 97.69 148 ILE A O 1
ATOM 1107 N N . ARG A 1 149 ? -0.007 -4.583 -10.201 1.00 98.00 149 ARG A N 1
ATOM 1108 C CA . ARG A 1 149 ? -0.115 -5.999 -9.825 1.00 98.00 149 ARG A CA 1
ATOM 1109 C C . ARG A 1 149 ? 1.120 -6.786 -10.229 1.00 98.00 149 ARG A C 1
ATOM 1111 O O . ARG A 1 149 ? 1.717 -6.562 -11.280 1.00 98.00 149 ARG A O 1
ATOM 1118 N N . LYS A 1 150 ? 1.474 -7.788 -9.426 1.00 97.81 150 LYS A N 1
ATOM 1119 C CA . LYS A 1 150 ? 2.536 -8.731 -9.775 1.00 97.81 150 LYS A CA 1
ATOM 1120 C C . LYS A 1 150 ? 2.257 -9.361 -11.145 1.00 97.81 150 LYS A C 1
ATOM 1122 O O . LYS A 1 150 ? 1.179 -9.900 -11.385 1.00 97.81 150 LYS A O 1
ATOM 1127 N N . GLY A 1 151 ? 3.265 -9.349 -12.012 1.00 97.69 151 GLY A N 1
ATOM 1128 C CA . GLY A 1 151 ? 3.206 -9.899 -13.367 1.00 97.69 151 GLY A CA 1
ATOM 1129 C C . GLY A 1 151 ? 2.712 -8.924 -14.438 1.00 97.69 151 GLY A C 1
ATOM 1130 O O . GLY A 1 151 ? 2.829 -9.243 -15.622 1.00 97.69 151 GLY A O 1
ATOM 1131 N N . GLU A 1 152 ? 2.217 -7.749 -14.053 1.00 97.88 152 GLU A N 1
ATOM 1132 C CA . GLU A 1 152 ? 1.858 -6.676 -14.979 1.00 97.88 152 GLU A CA 1
ATOM 1133 C C . GLU A 1 152 ? 3.089 -6.174 -15.746 1.00 97.88 152 GLU A C 1
ATOM 1135 O O . GLU A 1 152 ? 4.190 -6.124 -15.195 1.00 97.88 152 GLU A O 1
ATOM 1140 N N . VAL A 1 153 ? 2.928 -5.841 -17.030 1.00 97.88 153 VAL A N 1
ATOM 1141 C CA . VAL A 1 153 ? 4.027 -5.340 -17.870 1.00 97.88 153 VAL A CA 1
ATOM 1142 C C . VAL A 1 153 ? 4.254 -3.860 -17.566 1.00 97.88 153 VAL A C 1
ATOM 1144 O O . VAL A 1 153 ? 3.419 -3.030 -17.906 1.00 97.88 153 VAL A O 1
ATOM 1147 N N . LEU A 1 154 ? 5.400 -3.544 -16.963 1.00 96.62 154 LEU A N 1
ATOM 1148 C CA . LEU A 1 154 ? 5.821 -2.182 -16.626 1.00 96.62 154 LEU A CA 1
ATOM 1149 C C . LEU A 1 154 ? 6.446 -1.465 -17.820 1.00 96.62 154 LEU A C 1
ATOM 1151 O O . LEU A 1 154 ? 6.202 -0.285 -18.046 1.00 96.62 154 LEU A O 1
ATOM 1155 N N . VAL A 1 155 ? 7.258 -2.190 -18.592 1.00 97.69 155 VAL A N 1
ATOM 1156 C CA . VAL A 1 155 ? 7.943 -1.667 -19.778 1.00 97.69 155 VAL A CA 1
ATOM 1157 C C . VAL A 1 155 ? 7.825 -2.702 -20.882 1.00 97.69 155 VAL A C 1
ATOM 1159 O O . VAL A 1 155 ? 8.173 -3.863 -20.674 1.00 97.69 155 VAL A O 1
ATOM 1162 N N . ARG A 1 156 ? 7.335 -2.300 -22.056 1.00 98.00 156 ARG A N 1
ATOM 1163 C CA . ARG A 1 156 ? 7.242 -3.194 -23.218 1.00 98.00 156 ARG A CA 1
ATOM 1164 C C . ARG A 1 156 ? 8.592 -3.346 -23.911 1.00 98.00 156 ARG A C 1
ATOM 1166 O O . ARG A 1 156 ? 9.389 -2.403 -23.931 1.00 98.00 156 ARG A O 1
ATOM 1173 N N . ALA A 1 157 ? 8.818 -4.491 -24.544 1.00 96.12 157 ALA A N 1
ATOM 1174 C CA . ALA A 1 157 ? 9.941 -4.686 -25.453 1.00 96.12 157 ALA A CA 1
ATOM 1175 C C . ALA A 1 157 ? 9.984 -3.572 -26.520 1.00 96.12 157 ALA A C 1
ATOM 1177 O O . ALA A 1 157 ? 8.946 -3.128 -27.010 1.00 96.12 157 ALA A O 1
ATOM 1178 N N . GLY A 1 158 ? 11.180 -3.096 -26.866 1.00 94.88 158 GLY A N 1
ATOM 1179 C CA . GLY A 1 158 ? 11.373 -1.991 -27.811 1.00 94.88 158 GLY A CA 1
ATOM 1180 C C . GLY A 1 158 ? 11.238 -0.589 -27.203 1.00 94.88 158 GLY A C 1
ATOM 1181 O O . GLY A 1 158 ? 11.508 0.396 -27.887 1.00 94.88 158 GLY A O 1
ATOM 1182 N N . THR A 1 159 ? 10.876 -0.465 -25.922 1.00 97.06 159 THR A N 1
ATOM 1183 C CA . THR A 1 159 ? 10.800 0.841 -25.249 1.00 97.06 159 THR A CA 1
ATOM 1184 C C . THR A 1 159 ? 12.195 1.378 -24.951 1.00 97.06 159 THR A C 1
ATOM 1186 O O . THR A 1 159 ? 13.002 0.694 -24.317 1.00 97.06 159 THR A O 1
ATOM 1189 N N . LYS A 1 160 ? 12.474 2.623 -25.348 1.00 96.69 160 LYS A N 1
ATOM 1190 C CA . LYS A 1 160 ? 13.675 3.337 -24.906 1.00 96.69 160 LYS A CA 1
ATOM 1191 C C . LYS A 1 160 ? 13.548 3.704 -23.424 1.00 96.69 160 LYS A C 1
ATOM 1193 O O . LYS A 1 160 ? 12.586 4.351 -23.012 1.00 96.69 160 LYS A O 1
ATOM 1198 N N . LEU A 1 161 ? 14.524 3.298 -22.626 1.00 97.31 161 LEU A N 1
ATOM 1199 C CA . LEU A 1 161 ? 14.578 3.543 -21.193 1.00 97.31 161 LEU A CA 1
ATOM 1200 C C . LEU A 1 161 ? 14.961 5.003 -20.928 1.00 97.31 161 LEU A C 1
ATOM 1202 O O . LEU A 1 161 ? 15.931 5.524 -21.475 1.00 97.31 161 LEU A O 1
ATOM 1206 N N . MET A 1 162 ? 14.169 5.660 -20.089 1.00 96.94 162 MET A N 1
ATOM 1207 C CA . MET A 1 162 ? 14.217 7.090 -19.771 1.00 96.94 162 MET A CA 1
ATOM 1208 C C . MET A 1 162 ? 14.162 7.225 -18.244 1.00 96.94 162 MET A C 1
ATOM 1210 O O . MET A 1 162 ? 13.873 6.223 -17.592 1.00 96.94 162 MET A O 1
ATOM 1214 N N . PRO A 1 163 ? 14.376 8.413 -17.648 1.00 96.06 163 PRO A N 1
ATOM 1215 C CA . PRO A 1 163 ? 14.413 8.542 -16.189 1.00 96.06 163 PRO A CA 1
ATOM 1216 C C . PRO A 1 163 ? 13.171 8.006 -15.462 1.00 96.06 163 PRO A C 1
ATOM 1218 O O . PRO A 1 163 ? 13.300 7.485 -14.372 1.00 96.06 163 PRO A O 1
ATOM 1221 N N . ALA A 1 164 ? 11.982 8.054 -16.073 1.00 94.38 164 ALA A N 1
ATOM 1222 C CA . ALA A 1 164 ? 10.761 7.491 -15.481 1.00 94.38 164 ALA A CA 1
ATOM 1223 C C . ALA A 1 164 ? 10.720 5.945 -15.439 1.00 94.38 164 ALA A C 1
ATOM 1225 O O . ALA A 1 164 ? 9.845 5.379 -14.792 1.00 94.38 164 ALA A O 1
ATOM 1226 N N . HIS A 1 165 ? 11.619 5.265 -16.158 1.00 94.50 165 HIS A N 1
ATOM 1227 C CA . HIS A 1 165 ? 11.710 3.802 -16.224 1.00 94.50 165 HIS A CA 1
ATOM 1228 C C . HIS A 1 165 ? 12.782 3.211 -15.288 1.00 94.50 165 HIS A C 1
ATOM 1230 O O . HIS A 1 165 ? 12.866 1.987 -15.189 1.00 94.50 165 HIS A O 1
ATOM 1236 N N . ILE A 1 166 ? 13.632 4.051 -14.688 1.00 90.38 166 ILE A N 1
ATOM 1237 C CA . ILE A 1 166 ? 14.812 3.672 -13.890 1.00 90.38 166 ILE A CA 1
ATOM 1238 C C . ILE A 1 166 ? 14.552 4.036 -12.431 1.00 90.38 166 ILE A C 1
ATOM 1240 O O . ILE A 1 166 ? 14.842 3.187 -11.561 1.00 90.38 166 ILE A O 1
#

Solvent-accessible surface area (backbone atoms only — not comparable to full-atom values): 9344 Å² total; per-residue (Å²): 135,82,78,78,80,84,88,71,56,72,71,55,51,49,53,55,46,62,73,74,55,80,84,79,81,86,81,81,91,71,57,69,90,72,37,67,71,40,60,35,87,48,66,40,54,34,91,50,35,31,47,79,47,42,16,28,64,45,45,25,33,32,21,42,20,79,66,26,65,83,20,29,83,90,49,51,32,74,25,38,55,76,51,77,39,54,59,96,49,82,61,93,58,65,30,50,93,60,25,24,30,39,32,34,50,65,9,55,60,33,58,67,36,46,19,38,43,48,45,93,42,47,46,81,55,95,64,29,32,35,31,27,52,49,48,52,78,48,34,49,44,44,49,49,33,72,80,38,43,54,67,40,76,78,40,55,51,71,40,68,32,45,82,95,75,103

Secondary structure (DSSP, 8-state):
-PPPPPP--HHHHHHHHHHH----PPP----GGG-TT-B-SS-EE-SS-BSSS-EESSSEEEE-GGGGTT--SSSPEEEEEEEEE-TTS--SS---TTEEEEE-TTPBPPTT--EEEEGGGEEEETTEEEE-S---TTTTEE-TTSSB-TT-EEE-TTPBP-GGG-

Nearest PDB structures (foldseek):
  1uz5-assembly1_A  TM=9.177E-01  e=5.522E-16  Pyrococcus horikoshii OT3
  1wu2-assembly1_B  TM=9.185E-01  e=9.734E-15  Pyrococcus horikoshii
  1wu2-assembly1_A  TM=7.960E-01  e=4.684E-15  Pyrococcus horikoshii
  8bve-assembly1_B  TM=9.130E-01  e=8.773E-13  Corynebacterium glutamicum ATCC 13032
  8bvf-assembly1_B  TM=8.977E-01  e=1.099E-12  Corynebacterium glutamicum ATCC 13032

Radius of gyration: 28.34 Å; Cα contacts (8 Å, |Δi|>4): 357; chains: 1; bounding box: 57×24×96 Å

Foldseek 3Di:
DDDDDDDDDPVVVVVVCVVVDDDDDDDDDDPPVPQAQPFAQFFDFAQAAVVNAKWFQAWAKFAALVQQPPAAQVRWRKAFEPEEFEAPDQDPDAYDRRHIYGYHHNTHRHHPGFEGQHHVQWDDDPRIITGHDRDDGNYRIDGTRPPHHGGHGPHGGGDGHHPVND

Sequence (166 aa):
MGGFLEVVELGEMRRALEGLWRPVPRTCEVNLQGALGLTAARDIKAPIDLPPFNRAAYDGDAVLARDTFGADEEKPVRLKLRGVISPGVSPRLGVKAGTCARISTGAKMPPGADAVVMREYCAEVKNEVLVRRAVAPGENVTKRGSDIRKGEVLVRAGTKLMPAHI

pLDDT: mean 94.03, std 8.04, range [44.69, 98.69]

Mean predicted aligned error: 6.64 Å